Protein AF-A0A2N0NBE6-F1 (afdb_monomer_lite)

Organism: NCBI:txid588596

Structure (mmCIF, N/CA/C/O backbone):
data_AF-A0A2N0NBE6-F1
#
_entry.id   AF-A0A2N0NBE6-F1
#
loop_
_atom_site.group_PDB
_atom_site.id
_atom_site.type_symbol
_atom_site.label_atom_id
_atom_site.label_alt_id
_atom_site.label_comp_id
_atom_site.label_asym_id
_atom_site.label_entity_id
_atom_site.label_seq_id
_atom_site.pdbx_PDB_ins_code
_atom_site.Cartn_x
_atom_site.Cartn_y
_atom_site.Cartn_z
_atom_site.occupancy
_atom_site.B_iso_or_equiv
_atom_site.auth_seq_id
_atom_site.auth_comp_id
_atom_site.auth_asym_id
_atom_site.auth_atom_id
_atom_site.pdbx_PDB_model_num
ATOM 1 N N . TRP A 1 1 ? -56.245 32.151 -1.842 1.00 55.09 1 TRP A N 1
ATOM 2 C CA . TRP A 1 1 ? -55.020 32.240 -1.027 1.00 55.09 1 TRP A CA 1
ATOM 3 C C . TRP A 1 1 ? -55.234 31.668 0.376 1.00 55.09 1 TRP A C 1
ATOM 5 O O . TRP A 1 1 ? -54.291 31.136 0.942 1.00 55.09 1 TRP A O 1
ATOM 15 N N . ASP A 1 2 ? -56.471 31.630 0.877 1.00 57.97 2 ASP A N 1
ATOM 16 C CA . ASP A 1 2 ? -56.787 31.222 2.257 1.00 57.97 2 ASP A CA 1
ATOM 17 C C . ASP A 1 2 ? -56.688 29.707 2.532 1.00 57.97 2 ASP A C 1
ATOM 19 O O . ASP A 1 2 ? -56.207 29.303 3.587 1.00 57.97 2 ASP A O 1
ATOM 23 N N . ASN A 1 3 ? -57.021 28.839 1.566 1.00 59.44 3 ASN A N 1
ATOM 24 C CA . ASN A 1 3 ? -56.965 27.377 1.765 1.00 59.44 3 ASN A CA 1
ATOM 25 C C . ASN A 1 3 ? -55.549 26.819 1.984 1.00 59.44 3 ASN A C 1
ATOM 27 O O . ASN A 1 3 ? -55.383 25.810 2.666 1.00 59.44 3 ASN A O 1
ATOM 31 N N . LEU A 1 4 ? -54.524 27.461 1.416 1.00 58.97 4 LEU A N 1
ATOM 32 C CA . LEU A 1 4 ? -53.134 27.021 1.575 1.00 58.97 4 LEU A CA 1
ATOM 33 C C . LEU A 1 4 ? -52.609 27.318 2.982 1.00 58.97 4 LEU A C 1
ATOM 35 O O . LEU A 1 4 ? -51.842 26.528 3.526 1.00 58.97 4 LEU A O 1
ATOM 39 N N . ILE A 1 5 ? -53.061 28.424 3.578 1.00 62.53 5 ILE A N 1
ATOM 40 C CA . ILE A 1 5 ? -52.686 28.826 4.935 1.00 62.53 5 ILE A CA 1
ATOM 41 C C . ILE A 1 5 ? -53.321 27.868 5.947 1.00 62.53 5 ILE A C 1
ATOM 43 O O . ILE A 1 5 ? -52.608 27.339 6.791 1.00 62.53 5 ILE A O 1
ATOM 47 N N . TYR A 1 6 ? -54.613 27.548 5.812 1.00 63.75 6 TYR A N 1
ATOM 48 C CA . TYR A 1 6 ? -55.282 26.581 6.696 1.00 63.75 6 TYR A CA 1
ATOM 49 C C . TYR A 1 6 ? -54.672 25.175 6.624 1.00 63.75 6 TYR A C 1
ATOM 51 O O . TYR A 1 6 ? -54.456 24.543 7.657 1.00 63.75 6 TYR A O 1
ATOM 59 N N . LEU A 1 7 ? -54.333 24.695 5.421 1.00 63.97 7 LEU A N 1
ATOM 60 C CA . LEU A 1 7 ? -53.649 23.408 5.250 1.00 63.97 7 LEU A CA 1
ATOM 61 C C . LEU A 1 7 ? -52.242 23.406 5.859 1.00 63.97 7 LEU A C 1
ATOM 63 O O . LEU A 1 7 ? -51.837 22.403 6.445 1.00 63.97 7 LEU A O 1
ATOM 67 N N . ALA A 1 8 ? -51.498 24.507 5.726 1.00 62.75 8 ALA A N 1
ATOM 68 C CA . ALA A 1 8 ? -50.162 24.632 6.298 1.00 62.75 8 ALA A CA 1
ATOM 69 C C . ALA A 1 8 ? -50.202 24.699 7.832 1.00 62.75 8 ALA A C 1
ATOM 71 O O . ALA A 1 8 ? -49.476 23.952 8.486 1.00 62.75 8 ALA A O 1
ATOM 72 N N . VAL A 1 9 ? -51.082 25.529 8.401 1.00 63.19 9 VAL A N 1
ATOM 73 C CA . VAL A 1 9 ? -51.250 25.682 9.856 1.00 63.19 9 VAL A CA 1
ATOM 74 C C . VAL A 1 9 ? -51.714 24.366 10.483 1.00 63.19 9 VAL A C 1
ATOM 76 O O . VAL A 1 9 ? -51.070 23.887 11.411 1.00 63.19 9 VAL A O 1
ATOM 79 N N . GLY A 1 10 ? -52.719 23.701 9.901 1.00 65.44 10 GLY A N 1
ATOM 80 C CA . GLY A 1 10 ? -53.188 22.402 10.392 1.00 65.44 10 GLY A CA 1
ATOM 81 C C . GLY A 1 10 ? -52.125 21.296 10.316 1.00 65.44 10 GLY A C 1
ATOM 82 O O . GLY A 1 10 ? -52.051 20.448 11.202 1.00 65.44 10 GLY A O 1
ATOM 83 N N . ARG A 1 11 ? -51.243 21.311 9.302 1.00 63.62 11 ARG A N 1
ATOM 84 C CA . ARG A 1 11 ? -50.106 20.373 9.225 1.00 63.62 11 ARG A CA 1
ATOM 85 C C . ARG A 1 11 ? -49.044 20.643 10.285 1.00 63.62 11 ARG A C 1
ATOM 87 O O . ARG A 1 11 ? -48.498 19.687 10.824 1.00 63.62 11 ARG A O 1
ATOM 94 N N . VAL A 1 12 ? -48.728 21.907 10.562 1.00 66.88 12 VAL A N 1
ATOM 95 C CA . VAL A 1 12 ? -47.749 22.285 11.595 1.00 66.88 12 VAL A CA 1
ATOM 96 C C . VAL A 1 12 ? -48.272 21.924 12.984 1.00 66.88 12 VAL A C 1
ATOM 98 O O . VAL A 1 12 ? -47.541 21.313 13.761 1.00 66.88 12 VAL A O 1
ATOM 101 N N . GLU A 1 13 ? -49.544 22.213 13.264 1.00 62.75 13 GLU A N 1
ATOM 102 C CA . GLU A 1 13 ? -50.209 21.802 14.505 1.00 62.75 13 GLU A CA 1
ATOM 103 C C . GLU A 1 13 ? -50.207 20.277 14.656 1.00 62.75 13 GLU A C 1
ATOM 105 O O . GLU A 1 13 ? -49.794 19.766 15.695 1.00 62.75 13 GLU A O 1
ATOM 110 N N . TYR A 1 14 ? -50.553 19.534 13.601 1.00 64.81 14 TYR A N 1
ATOM 111 C CA . TYR A 1 14 ? -50.513 18.071 13.617 1.00 64.81 14 TYR A CA 1
ATOM 112 C C . TYR A 1 14 ? -49.096 17.521 13.850 1.00 64.81 14 TYR A C 1
ATOM 114 O O . TYR A 1 14 ? -48.904 16.641 14.683 1.00 64.81 14 TYR A O 1
ATOM 122 N N . LEU A 1 15 ? -48.077 18.069 13.176 1.00 64.56 15 LEU A N 1
ATOM 123 C CA . LEU A 1 15 ? -46.676 17.677 13.375 1.00 64.56 15 LEU A CA 1
ATOM 124 C C . LEU A 1 15 ? -46.182 17.981 14.796 1.00 64.56 15 LEU A C 1
ATOM 126 O O . LEU A 1 15 ? -45.394 17.208 15.333 1.00 64.56 15 LEU A O 1
ATOM 130 N N . SER A 1 16 ? -46.655 19.068 15.413 1.00 65.69 16 SER A N 1
ATOM 131 C CA . SER A 1 16 ? -46.309 19.428 16.796 1.00 65.69 16 SER A CA 1
ATOM 132 C C . SER A 1 16 ? -46.917 18.490 17.846 1.00 65.69 16 SER A C 1
ATOM 134 O O . SER A 1 16 ? -46.427 18.430 18.971 1.00 65.69 16 SER A O 1
ATOM 136 N N . GLN A 1 17 ? -47.951 17.730 17.469 1.00 71.19 17 GLN A N 1
ATOM 137 C CA . GLN A 1 17 ? -48.594 16.714 18.306 1.00 71.19 17 GLN A CA 1
ATOM 138 C C . GLN A 1 17 ? -47.970 15.320 18.140 1.00 71.19 17 GLN A C 1
ATOM 140 O O . GLN A 1 17 ? -48.243 14.427 18.942 1.00 71.19 17 GLN A O 1
ATOM 145 N N . LEU A 1 18 ? -47.135 15.107 17.116 1.00 73.31 18 LEU A N 1
ATOM 146 C CA . LEU A 1 18 ? -46.426 13.844 16.941 1.00 73.31 18 LEU A CA 1
ATOM 147 C C . LEU A 1 18 ? -45.280 13.750 17.950 1.00 73.31 18 LEU A C 1
ATOM 149 O O . LEU A 1 18 ? -44.370 14.579 17.973 1.00 73.31 18 LEU A O 1
ATOM 153 N N . ILE A 1 19 ? -45.291 12.690 18.755 1.00 72.50 19 ILE A N 1
ATOM 154 C CA . ILE A 1 19 ? -44.153 12.337 19.600 1.00 72.50 19 ILE A CA 1
ATOM 155 C C . ILE A 1 19 ? -42.988 11.993 18.669 1.00 72.50 19 ILE A C 1
ATOM 157 O O . ILE A 1 19 ? -43.085 11.067 17.859 1.00 72.50 19 ILE A O 1
ATOM 161 N N . ARG A 1 20 ? -41.876 12.729 18.780 1.00 69.75 20 ARG A N 1
ATOM 162 C CA . ARG A 1 20 ? -40.614 12.307 18.168 1.00 69.75 20 ARG A CA 1
ATOM 163 C C . ARG A 1 20 ? -40.188 11.010 18.840 1.00 69.75 20 ARG A C 1
ATOM 165 O O . ARG A 1 20 ? -39.682 11.022 19.955 1.00 69.75 20 ARG A O 1
ATOM 172 N N . VAL A 1 21 ? -40.419 9.893 18.161 1.00 73.69 21 VAL A N 1
ATOM 173 C CA . VAL A 1 21 ? -39.793 8.628 18.531 1.00 73.69 21 VAL A CA 1
ATOM 174 C C . VAL A 1 21 ? -38.334 8.751 18.118 1.00 73.69 21 VAL A C 1
ATOM 176 O O . VAL A 1 21 ? -38.013 8.744 16.929 1.00 73.69 21 VAL A O 1
ATOM 179 N N . GLU A 1 22 ? -37.458 8.949 19.096 1.00 75.00 22 GLU A N 1
ATOM 180 C CA . GLU A 1 22 ? -36.026 8.836 18.859 1.00 75.00 22 GLU A CA 1
ATOM 181 C C . GLU A 1 22 ? -35.717 7.373 18.542 1.00 75.00 22 GLU A C 1
ATOM 183 O O . GLU A 1 22 ? -36.216 6.458 19.205 1.00 75.00 22 GLU A O 1
ATOM 188 N N . ALA A 1 23 ? -34.942 7.145 17.481 1.00 76.31 23 ALA A N 1
ATOM 189 C CA . ALA A 1 23 ? -34.457 5.807 17.194 1.00 76.31 23 ALA A CA 1
ATOM 190 C C . ALA A 1 23 ? -33.684 5.307 18.427 1.00 76.31 23 ALA A C 1
ATOM 192 O O . ALA A 1 23 ? -32.888 6.076 18.977 1.00 76.31 23 ALA A O 1
ATOM 193 N N . PRO A 1 24 ? -33.902 4.054 18.870 1.00 81.38 24 PRO A N 1
ATOM 194 C CA . PRO A 1 24 ? -33.128 3.491 19.963 1.00 81.38 24 PRO A CA 1
ATOM 195 C C . PRO A 1 24 ? -31.635 3.664 19.673 1.00 81.38 24 PRO A C 1
ATOM 197 O O . PRO A 1 24 ? -31.226 3.475 18.519 1.00 81.38 24 PRO A O 1
ATOM 200 N N . PRO A 1 25 ? -30.822 4.028 20.678 1.00 81.94 25 PRO A N 1
ATOM 201 C CA . PRO A 1 25 ? -29.387 4.108 20.481 1.00 81.94 25 PRO A CA 1
ATOM 202 C C . PRO A 1 25 ? -28.888 2.760 19.958 1.00 81.94 25 PRO A C 1
ATOM 204 O O . PRO A 1 25 ? -29.322 1.700 20.419 1.00 81.94 25 PRO A O 1
ATOM 207 N N . LEU A 1 26 ? -28.007 2.814 18.958 1.00 86.19 26 LEU A N 1
ATOM 208 C CA . LEU A 1 26 ? -27.370 1.616 18.428 1.00 86.19 26 LEU A CA 1
ATOM 209 C C . LEU A 1 26 ? -26.670 0.866 19.573 1.00 86.19 26 LEU A C 1
ATOM 211 O O . LEU A 1 26 ? -26.143 1.513 20.484 1.00 86.19 26 LEU A O 1
ATOM 215 N N . PRO A 1 27 ? -26.632 -0.476 19.519 1.00 92.69 27 PRO A N 1
ATOM 216 C CA . PRO A 1 27 ? -25.791 -1.262 20.408 1.00 92.69 27 PRO A CA 1
ATOM 217 C C . PRO A 1 27 ? -24.363 -0.690 20.451 1.00 92.69 27 PRO A C 1
ATOM 219 O O . PRO A 1 27 ? -23.838 -0.321 19.389 1.00 92.69 27 PRO A O 1
ATOM 222 N N . PRO A 1 28 ? -23.736 -0.588 21.639 1.00 90.81 28 PRO A N 1
ATOM 223 C CA . PRO A 1 28 ? -22.398 -0.022 21.787 1.00 90.81 28 PRO A CA 1
ATOM 224 C C . PRO A 1 28 ? -21.367 -0.646 20.843 1.00 90.81 28 PRO A C 1
ATOM 226 O O . PRO A 1 28 ? -20.508 0.066 20.329 1.00 90.81 28 PRO A O 1
ATOM 229 N N . GLU A 1 29 ? -21.489 -1.943 20.566 1.00 92.12 29 GLU A N 1
ATOM 230 C CA . GLU A 1 29 ? -20.608 -2.694 19.672 1.00 92.12 29 GLU A CA 1
ATOM 231 C C . GLU A 1 29 ? -20.680 -2.153 18.234 1.00 92.12 29 GLU A C 1
ATOM 233 O O . GLU A 1 29 ? -19.661 -1.828 17.632 1.00 92.12 29 GLU A O 1
ATOM 238 N N . ILE A 1 30 ? -21.893 -1.941 17.712 1.00 90.69 30 ILE A N 1
ATOM 239 C CA . ILE A 1 30 ? -22.107 -1.421 16.351 1.00 90.69 30 ILE A CA 1
ATOM 240 C C . ILE A 1 30 ? -21.615 0.027 16.241 1.00 90.69 30 ILE A C 1
ATOM 242 O O . ILE A 1 30 ? -21.035 0.427 15.231 1.00 90.69 30 ILE A O 1
ATOM 246 N N . ALA A 1 31 ? -21.833 0.837 17.281 1.00 90.62 31 ALA A N 1
ATOM 247 C CA . ALA A 1 31 ? -21.344 2.212 17.307 1.00 90.62 31 ALA A CA 1
ATOM 248 C C . ALA A 1 31 ? -19.804 2.271 17.280 1.00 90.62 31 ALA A C 1
ATOM 250 O O . ALA A 1 31 ? -19.239 3.102 16.567 1.00 90.62 31 ALA A O 1
ATOM 251 N N . GLN A 1 32 ? -19.134 1.372 18.010 1.00 92.62 32 GLN A N 1
ATOM 252 C CA . GLN A 1 32 ? -17.674 1.255 18.016 1.00 92.62 32 GLN A CA 1
ATOM 253 C C . GLN A 1 32 ? -17.127 0.843 16.645 1.00 92.62 32 GLN A C 1
ATOM 255 O O . GLN A 1 32 ? -16.214 1.497 16.144 1.00 92.62 32 GLN A O 1
ATOM 260 N N . GLU A 1 33 ? -17.725 -0.162 16.000 1.00 92.19 33 GLU A N 1
ATOM 261 C CA . GLU A 1 33 ? -17.330 -0.604 14.655 1.00 92.19 33 GLU A CA 1
ATOM 262 C C . GLU A 1 33 ? -17.442 0.524 13.615 1.00 92.19 33 GLU A C 1
ATOM 264 O O . GLU A 1 33 ? -16.560 0.701 12.770 1.00 92.19 33 GLU A O 1
ATOM 269 N N . ILE A 1 34 ? -18.509 1.330 13.682 1.00 92.19 34 ILE A N 1
ATOM 270 C CA . ILE A 1 34 ? -18.697 2.482 12.789 1.00 92.19 34 ILE A CA 1
ATOM 271 C C . ILE A 1 34 ? -17.597 3.529 13.001 1.00 92.19 34 ILE A C 1
ATOM 273 O O . ILE A 1 34 ? -17.061 4.061 12.024 1.00 92.19 34 ILE A O 1
ATOM 277 N N . GLU A 1 35 ? -17.268 3.849 14.252 1.00 93.06 35 GLU A N 1
ATOM 278 C CA . GLU A 1 35 ? -16.210 4.813 14.568 1.00 93.06 35 GLU A CA 1
ATOM 279 C C . GLU A 1 35 ? -14.826 4.306 14.141 1.00 93.06 35 GLU A C 1
ATOM 281 O O . GLU A 1 35 ? -14.054 5.053 13.533 1.00 93.06 35 GLU A O 1
ATOM 286 N N . GLU A 1 36 ? -14.530 3.023 14.348 1.00 91.31 36 GLU A N 1
ATOM 287 C CA . GLU A 1 36 ? -13.286 2.409 13.884 1.00 91.31 36 GLU A CA 1
ATOM 288 C C . GLU A 1 36 ? -13.178 2.425 12.351 1.00 91.31 36 GLU A C 1
ATOM 290 O O . GLU A 1 36 ? -12.152 2.825 11.795 1.00 91.31 36 GLU A O 1
ATOM 295 N N . ALA A 1 37 ? -14.262 2.108 11.638 1.00 90.62 37 ALA A N 1
ATOM 296 C CA . ALA A 1 37 ? -14.300 2.178 10.180 1.00 90.62 37 ALA A CA 1
ATOM 297 C C . ALA A 1 37 ? -14.097 3.609 9.647 1.00 90.62 37 ALA A C 1
ATOM 299 O O . ALA A 1 37 ? -13.428 3.806 8.625 1.00 90.62 37 ALA A O 1
ATOM 300 N N . LYS A 1 38 ? -14.650 4.626 10.324 1.00 93.31 38 LYS A N 1
ATOM 301 C CA . LYS A 1 38 ? -14.408 6.041 9.990 1.00 93.31 38 LYS A CA 1
ATOM 302 C C . LYS A 1 38 ? -12.947 6.417 10.201 1.00 93.31 38 LYS A C 1
ATOM 304 O O . LYS A 1 38 ? -12.359 7.041 9.318 1.00 93.31 38 LYS A O 1
ATOM 309 N N . LYS A 1 39 ? -12.361 6.016 11.332 1.00 92.69 39 LYS A N 1
ATOM 310 C CA . LYS A 1 39 ? -10.950 6.259 11.643 1.00 92.69 39 LYS A CA 1
ATOM 311 C C . LYS A 1 39 ? -10.038 5.623 10.595 1.00 92.69 39 LYS A C 1
ATOM 313 O O . LYS A 1 39 ? -9.177 6.305 10.051 1.00 92.69 39 LYS A O 1
ATOM 318 N N . ASN A 1 40 ? -10.277 4.363 10.243 1.00 88.88 40 ASN A N 1
ATOM 3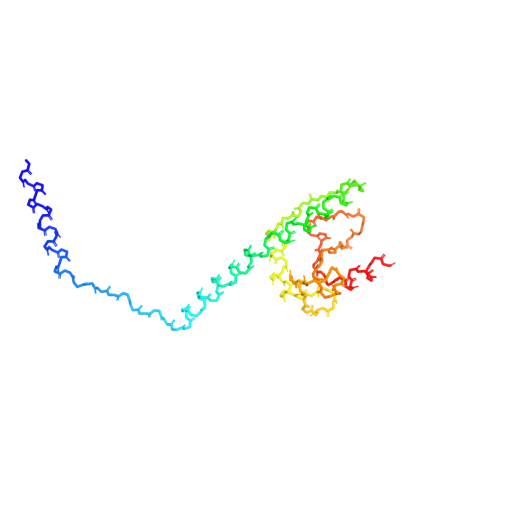19 C CA . ASN A 1 40 ? -9.495 3.654 9.228 1.00 88.88 40 ASN A CA 1
ATOM 320 C C . ASN A 1 40 ? -9.600 4.327 7.855 1.00 88.88 40 ASN A C 1
ATOM 322 O O . ASN A 1 40 ? -8.591 4.521 7.183 1.00 88.88 40 ASN A O 1
ATOM 326 N N . ARG A 1 41 ? -10.801 4.770 7.463 1.00 90.81 41 ARG A N 1
ATOM 327 C CA . ARG A 1 41 ? -10.999 5.540 6.226 1.00 90.81 41 ARG A CA 1
ATOM 328 C C . ARG A 1 41 ? -10.208 6.850 6.228 1.00 90.81 41 ARG A C 1
ATOM 330 O O . ARG A 1 41 ? -9.678 7.242 5.192 1.00 90.81 41 ARG A O 1
ATOM 337 N N . TRP A 1 42 ? -10.167 7.540 7.364 1.00 91.88 42 TRP A N 1
ATOM 338 C CA . TRP A 1 42 ? -9.420 8.785 7.509 1.00 91.88 42 TRP A CA 1
ATOM 339 C C . TRP A 1 42 ? -7.907 8.547 7.408 1.00 91.88 42 TRP A C 1
ATOM 341 O O . TRP A 1 42 ? -7.253 9.212 6.611 1.00 91.88 42 TRP A O 1
ATOM 351 N N . LEU A 1 43 ? -7.382 7.520 8.083 1.00 89.81 43 LEU A N 1
ATOM 352 C CA . LEU A 1 43 ? -5.976 7.112 7.969 1.00 89.81 43 LEU A CA 1
ATOM 353 C C . LEU A 1 43 ? -5.600 6.735 6.527 1.00 89.81 43 LEU A C 1
ATOM 355 O O . LEU A 1 43 ? -4.585 7.183 6.001 1.00 89.81 43 LEU A O 1
ATOM 359 N N . GLU A 1 44 ? -6.438 5.955 5.834 1.00 91.38 44 GLU A N 1
ATOM 360 C CA . GLU A 1 44 ? -6.209 5.634 4.419 1.00 91.38 44 GLU A CA 1
ATOM 361 C C . GLU A 1 44 ? -6.167 6.891 3.545 1.00 91.38 44 GLU A C 1
ATOM 363 O O . GLU A 1 44 ? -5.379 6.949 2.601 1.00 91.38 44 GLU A O 1
ATOM 368 N N . HIS A 1 45 ? -7.005 7.889 3.840 1.00 93.12 45 HIS A N 1
ATOM 369 C CA . HIS A 1 45 ? -7.019 9.162 3.128 1.00 93.12 45 HIS A CA 1
ATOM 370 C C . HIS A 1 45 ? -5.712 9.943 3.330 1.00 93.12 45 HIS A C 1
ATOM 372 O O . HIS A 1 45 ? -5.176 10.466 2.353 1.00 93.12 45 HIS A O 1
ATOM 378 N N . GLU A 1 46 ? -5.170 9.979 4.549 1.00 94.38 46 GLU A N 1
ATOM 379 C CA . GLU A 1 46 ? -3.887 10.632 4.849 1.00 94.38 46 GLU A CA 1
ATOM 380 C C . GLU A 1 46 ? -2.694 9.977 4.148 1.00 94.38 46 GLU A C 1
ATOM 382 O O . GLU A 1 46 ? -1.766 10.668 3.738 1.00 94.38 46 GLU A O 1
ATOM 387 N N . LEU A 1 47 ? -2.740 8.662 3.918 1.00 94.31 47 LEU A N 1
ATOM 388 C CA . LEU A 1 47 ? -1.680 7.941 3.206 1.00 94.31 47 LEU A CA 1
ATOM 389 C C . LEU A 1 47 ? -1.700 8.155 1.684 1.00 94.31 47 LEU A C 1
ATOM 391 O O . LEU A 1 47 ? -0.713 7.860 1.005 1.00 94.31 47 LEU A O 1
ATOM 395 N N . ARG A 1 48 ? -2.803 8.647 1.101 1.00 96.31 48 ARG A N 1
ATOM 396 C CA . ARG A 1 48 ? -2.933 8.776 -0.365 1.00 96.31 48 ARG A CA 1
ATOM 397 C C . ARG A 1 48 ? -1.826 9.621 -1.010 1.00 96.31 48 ARG A C 1
ATOM 399 O O . ARG A 1 48 ? -1.295 9.162 -2.025 1.00 96.31 48 ARG A O 1
ATOM 406 N N . PRO A 1 49 ? -1.451 10.803 -0.482 1.00 96.00 49 PRO A N 1
ATOM 407 C CA . PRO A 1 49 ? -0.395 11.624 -1.070 1.00 96.00 49 PRO A CA 1
ATOM 408 C C . PRO A 1 49 ? 0.968 10.921 -1.071 1.00 96.00 49 PRO A C 1
ATOM 410 O O . PRO A 1 49 ? 1.612 10.851 -2.117 1.00 96.00 49 PRO A O 1
ATOM 413 N N . SER A 1 50 ? 1.371 10.310 0.050 1.00 94.25 50 SER A N 1
ATOM 414 C CA . SER A 1 50 ? 2.673 9.633 0.160 1.00 94.25 50 SER A CA 1
ATOM 415 C C . SER A 1 50 ? 2.766 8.405 -0.754 1.00 94.25 50 SER A C 1
ATOM 417 O O . SER A 1 50 ? 3.805 8.141 -1.370 1.00 94.25 50 SER A O 1
ATOM 419 N N . ILE A 1 51 ? 1.658 7.672 -0.917 1.00 96.62 51 ILE A N 1
ATOM 420 C CA . ILE A 1 51 ? 1.550 6.579 -1.889 1.00 96.62 51 ILE A CA 1
ATOM 421 C C . ILE A 1 51 ? 1.685 7.119 -3.313 1.00 96.62 51 ILE A C 1
ATOM 423 O O . ILE A 1 51 ? 2.473 6.581 -4.095 1.00 96.62 51 ILE A O 1
ATOM 427 N N . GLN A 1 52 ? 0.954 8.183 -3.650 1.00 97.50 52 GLN A N 1
ATOM 428 C CA . GLN A 1 52 ? 0.981 8.783 -4.982 1.00 97.50 52 GLN A CA 1
ATOM 429 C C . GLN A 1 52 ? 2.395 9.233 -5.373 1.00 97.50 52 GLN A C 1
ATOM 431 O O . GLN A 1 52 ? 2.846 8.944 -6.482 1.00 97.50 52 GLN A O 1
ATOM 436 N N . GLU A 1 53 ? 3.128 9.872 -4.462 1.00 95.75 53 GLU A N 1
ATOM 437 C CA . GLU A 1 53 ? 4.515 10.288 -4.688 1.00 95.75 53 GLU A CA 1
ATOM 438 C C . GLU A 1 53 ? 5.436 9.100 -5.002 1.00 95.75 53 GLU A C 1
ATOM 440 O O . GLU A 1 53 ? 6.204 9.139 -5.972 1.00 95.75 53 GLU A O 1
ATOM 445 N N . LYS A 1 54 ? 5.330 7.994 -4.244 1.00 95.50 54 LYS A N 1
ATOM 446 C CA . LYS A 1 54 ? 6.102 6.778 -4.553 1.00 95.50 54 LYS A CA 1
ATOM 447 C C . LYS A 1 54 ? 5.741 6.212 -5.924 1.00 95.50 54 LYS A C 1
ATOM 449 O O . LYS A 1 54 ? 6.651 5.819 -6.656 1.00 95.50 54 LYS A O 1
ATOM 454 N N . LEU A 1 55 ? 4.455 6.171 -6.276 1.00 97.38 55 LEU A N 1
ATOM 455 C CA . LEU A 1 55 ? 3.994 5.654 -7.567 1.00 97.38 55 LEU A CA 1
ATOM 456 C C . LEU A 1 55 ? 4.543 6.471 -8.738 1.00 97.38 55 LEU A C 1
ATOM 458 O O . LEU A 1 55 ? 5.048 5.880 -9.689 1.00 97.38 55 LEU A O 1
ATOM 462 N N . VAL A 1 56 ? 4.545 7.804 -8.646 1.00 97.62 56 VAL A N 1
ATOM 463 C CA . VAL A 1 56 ? 5.137 8.676 -9.676 1.00 97.62 56 VAL A CA 1
ATOM 464 C C . VAL A 1 56 ? 6.623 8.368 -9.875 1.00 97.62 56 VAL A C 1
ATOM 466 O O . VAL A 1 56 ? 7.092 8.271 -11.010 1.00 97.62 56 VAL A O 1
ATOM 469 N N . ARG A 1 57 ? 7.365 8.137 -8.786 1.00 95.62 57 ARG A N 1
ATOM 470 C CA . ARG A 1 57 ? 8.781 7.754 -8.858 1.00 95.62 57 ARG A CA 1
ATOM 471 C C . ARG A 1 57 ? 8.983 6.399 -9.543 1.00 95.62 57 ARG A C 1
ATOM 473 O O . ARG A 1 57 ? 9.876 6.276 -10.378 1.00 95.62 57 ARG A O 1
ATOM 480 N N . TYR A 1 58 ? 8.183 5.387 -9.205 1.00 95.81 58 TYR A N 1
ATOM 481 C CA . TYR A 1 58 ? 8.269 4.070 -9.848 1.00 95.81 58 TYR A CA 1
ATOM 482 C C . TYR A 1 58 ? 7.887 4.128 -11.331 1.00 95.81 58 TYR A C 1
ATOM 484 O O . TYR A 1 58 ? 8.581 3.545 -12.159 1.00 95.81 58 TYR A O 1
ATOM 492 N N . MET A 1 59 ? 6.855 4.901 -11.672 1.00 96.88 59 MET A N 1
ATOM 493 C CA . MET A 1 59 ? 6.442 5.153 -13.051 1.00 96.88 59 MET A CA 1
ATOM 494 C C . MET A 1 59 ? 7.568 5.788 -13.874 1.00 96.88 59 MET A C 1
ATOM 496 O O . MET A 1 59 ? 7.812 5.366 -15.001 1.00 96.88 59 MET A O 1
ATOM 500 N N . GLY A 1 60 ? 8.293 6.763 -13.311 1.00 96.75 60 GLY A N 1
ATOM 501 C CA . GLY A 1 60 ? 9.477 7.341 -13.952 1.00 96.75 60 GLY A CA 1
ATOM 502 C C . GLY A 1 60 ? 10.558 6.292 -14.236 1.00 96.75 60 GLY A C 1
ATOM 503 O O . GLY A 1 60 ? 11.011 6.171 -15.372 1.00 96.75 60 GLY A O 1
ATOM 504 N N . GLN A 1 61 ? 10.897 5.473 -13.234 1.00 93.50 61 GLN A N 1
ATOM 505 C CA . GLN A 1 61 ? 11.910 4.413 -13.359 1.00 93.50 61 GLN A CA 1
ATOM 506 C C . GLN A 1 61 ? 11.551 3.353 -14.408 1.00 93.50 61 GLN A C 1
ATOM 508 O O . GLN A 1 61 ? 12.429 2.853 -15.112 1.00 93.50 61 GLN A O 1
ATOM 513 N N . ASP A 1 62 ? 10.276 2.974 -14.492 1.00 95.19 62 ASP A N 1
ATOM 514 C CA . ASP A 1 62 ? 9.810 2.011 -15.486 1.00 95.19 62 ASP A CA 1
ATOM 515 C C . ASP A 1 62 ? 9.780 2.622 -16.882 1.00 95.19 62 ASP A C 1
ATOM 517 O O . ASP A 1 62 ? 10.265 1.995 -17.823 1.00 95.19 62 ASP A O 1
ATOM 521 N N . LYS A 1 63 ? 9.323 3.872 -17.011 1.00 96.31 63 LYS A N 1
ATOM 522 C CA . LYS A 1 63 ? 9.323 4.605 -18.281 1.00 96.31 63 LYS A CA 1
ATOM 523 C C . LYS A 1 63 ? 10.731 4.752 -18.857 1.00 96.31 63 LYS A C 1
ATOM 525 O O . LYS A 1 63 ? 10.923 4.501 -20.043 1.00 96.31 63 LYS A O 1
ATOM 530 N N . GLU A 1 64 ? 11.719 5.095 -18.030 1.00 96.06 64 GLU A N 1
ATOM 531 C CA . GLU A 1 64 ? 13.136 5.162 -18.430 1.00 96.06 64 GLU A CA 1
ATOM 532 C C . GLU A 1 64 ? 13.664 3.824 -18.964 1.00 96.06 64 GLU A C 1
ATOM 534 O O . GLU A 1 64 ? 14.549 3.795 -19.817 1.00 96.06 64 GLU A O 1
ATOM 539 N N . LYS A 1 65 ? 13.108 2.708 -18.483 1.00 93.06 65 LYS A N 1
ATOM 540 C CA . LYS A 1 65 ? 13.488 1.345 -18.880 1.00 93.06 65 LYS A CA 1
ATOM 541 C C . LYS A 1 65 ? 12.548 0.732 -19.920 1.00 93.06 65 LYS A C 1
ATOM 543 O O . LYS A 1 65 ? 12.680 -0.457 -20.203 1.00 93.06 65 LYS A O 1
ATOM 548 N N . GLY A 1 66 ? 11.610 1.509 -20.470 1.00 94.88 66 GLY A N 1
ATOM 549 C CA . GLY A 1 66 ? 10.635 1.047 -21.461 1.00 94.88 66 GLY A CA 1
ATOM 550 C C . GLY A 1 66 ? 9.652 -0.003 -20.933 1.00 94.88 66 GLY A C 1
ATOM 551 O O . GLY A 1 66 ? 9.222 -0.867 -21.691 1.00 94.88 66 GLY A O 1
ATOM 552 N N . ARG A 1 67 ? 9.334 0.027 -19.635 1.00 94.88 67 ARG A N 1
ATOM 553 C CA . ARG A 1 67 ? 8.425 -0.918 -18.973 1.00 94.88 67 ARG A CA 1
ATOM 554 C C . ARG A 1 67 ? 7.048 -0.302 -18.751 1.00 94.88 67 ARG A C 1
ATOM 556 O O . ARG A 1 67 ? 6.922 0.901 -18.538 1.00 94.88 67 ARG A O 1
ATOM 563 N N . GLU A 1 68 ? 6.028 -1.153 -18.773 1.00 95.69 68 GLU A N 1
ATOM 564 C CA . GLU A 1 68 ? 4.641 -0.769 -18.506 1.00 95.69 68 GLU A CA 1
ATOM 565 C C . GLU A 1 68 ? 4.400 -0.431 -17.029 1.00 95.69 68 GLU A C 1
ATOM 567 O O . GLU A 1 68 ? 5.071 -0.954 -16.139 1.00 95.69 68 GLU A O 1
ATOM 572 N N . PHE A 1 69 ? 3.414 0.430 -16.775 1.00 97.31 69 PHE A N 1
ATOM 573 C CA . PHE A 1 69 ? 3.008 0.849 -15.437 1.00 97.31 69 PHE A CA 1
ATOM 574 C C . PHE A 1 69 ? 1.489 1.056 -15.396 1.00 97.31 69 PHE A C 1
ATOM 576 O O . PHE A 1 69 ? 0.965 1.846 -16.180 1.00 97.31 69 PHE A O 1
ATOM 583 N N . ASP A 1 70 ? 0.781 0.386 -14.483 1.00 96.69 70 ASP A N 1
ATOM 584 C CA . ASP A 1 70 ? -0.690 0.486 -14.359 1.00 96.69 70 ASP A CA 1
ATOM 585 C C . ASP A 1 70 ? -1.192 0.579 -12.897 1.00 96.69 70 ASP A C 1
ATOM 587 O O . ASP A 1 70 ? -2.388 0.416 -12.615 1.00 96.69 70 ASP A O 1
ATOM 591 N N . LEU A 1 71 ? -0.283 0.827 -11.945 1.00 97.38 71 LEU A N 1
ATOM 592 C CA . LEU A 1 71 ? -0.633 0.879 -10.528 1.00 97.38 71 LEU A CA 1
ATOM 593 C C . LEU A 1 71 ? -1.410 2.148 -10.180 1.00 97.38 71 LEU A C 1
ATOM 595 O O . LEU A 1 71 ? -1.084 3.252 -10.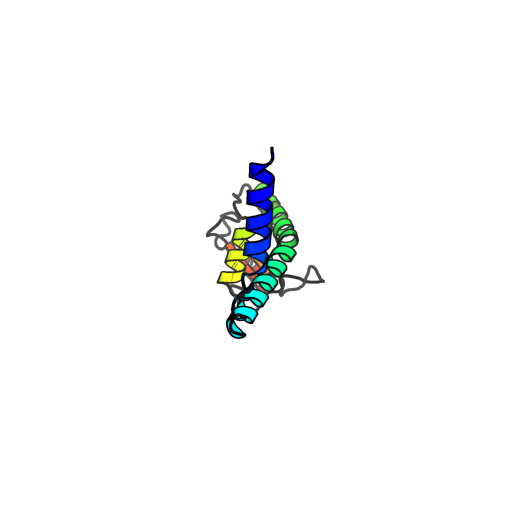614 1.00 97.38 71 LEU A O 1
ATOM 599 N N . THR A 1 72 ? -2.399 1.988 -9.303 1.00 97.62 72 THR A N 1
ATOM 600 C CA . THR A 1 72 ? -3.184 3.084 -8.727 1.00 97.62 72 THR A CA 1
ATOM 601 C C . THR A 1 72 ? -3.048 3.098 -7.208 1.00 97.62 72 THR A C 1
ATOM 603 O O . THR A 1 72 ? -2.755 2.073 -6.589 1.00 97.62 72 THR A O 1
ATOM 606 N N . VAL A 1 73 ? -3.310 4.250 -6.583 1.00 97.50 73 VAL A N 1
ATOM 607 C CA . VAL A 1 73 ? -3.311 4.384 -5.115 1.00 97.50 73 VAL A CA 1
ATOM 608 C C . VAL A 1 73 ? -4.279 3.388 -4.471 1.00 97.50 73 VAL A C 1
ATOM 610 O O . VAL A 1 73 ? -3.914 2.704 -3.519 1.00 97.50 73 VAL A O 1
ATOM 613 N N . ASP A 1 74 ? -5.482 3.232 -5.032 1.00 97.12 74 ASP A N 1
ATOM 614 C CA . ASP A 1 74 ? -6.490 2.301 -4.507 1.00 97.12 74 ASP A CA 1
ATOM 615 C C . ASP A 1 74 ? -6.036 0.838 -4.584 1.00 97.12 74 ASP A C 1
ATOM 617 O O . ASP A 1 74 ? -6.361 0.032 -3.709 1.00 97.12 74 ASP A O 1
ATOM 621 N N . TYR A 1 75 ? -5.248 0.486 -5.604 1.00 97.81 75 TYR A N 1
ATOM 622 C CA . TYR A 1 75 ? -4.666 -0.847 -5.711 1.00 97.81 75 TYR A CA 1
ATOM 623 C C . TYR A 1 75 ? -3.620 -1.086 -4.614 1.00 97.81 75 TYR A C 1
ATOM 625 O O . TYR A 1 75 ? -3.629 -2.142 -3.985 1.00 97.81 75 TYR A O 1
ATOM 633 N N . ILE A 1 76 ? -2.780 -0.091 -4.305 1.00 97.81 76 ILE A N 1
ATOM 634 C CA . ILE A 1 76 ? -1.821 -0.176 -3.191 1.00 97.81 76 ILE A CA 1
ATOM 635 C C . ILE A 1 76 ? -2.536 -0.284 -1.842 1.00 97.81 76 ILE A C 1
ATOM 637 O O . ILE A 1 76 ? -2.169 -1.139 -1.042 1.00 97.81 76 ILE A O 1
ATOM 641 N N . LEU A 1 77 ? -3.579 0.515 -1.595 1.00 96.75 77 LEU A N 1
ATOM 642 C CA . LEU A 1 77 ? -4.392 0.414 -0.373 1.00 96.75 77 LEU A CA 1
ATOM 643 C C . LEU A 1 77 ? -5.094 -0.949 -0.263 1.00 96.75 77 LEU A C 1
ATOM 645 O O . LEU A 1 77 ? -5.266 -1.496 0.824 1.00 96.75 77 LEU A O 1
ATOM 649 N N . THR A 1 78 ? -5.478 -1.543 -1.391 1.00 96.75 78 THR A N 1
ATOM 650 C CA . THR A 1 78 ? -6.033 -2.902 -1.421 1.00 96.75 78 THR A CA 1
ATOM 651 C C . THR A 1 78 ? -4.974 -3.947 -1.072 1.00 96.75 78 THR A C 1
ATOM 653 O O . THR A 1 78 ? -5.232 -4.792 -0.220 1.00 96.75 78 THR A O 1
ATOM 656 N N . LEU A 1 79 ? -3.765 -3.856 -1.637 1.00 97.00 79 LEU A N 1
ATOM 657 C CA . LEU A 1 79 ? -2.648 -4.731 -1.259 1.00 97.00 79 LEU A CA 1
ATOM 658 C C . LEU A 1 79 ? -2.251 -4.568 0.211 1.00 97.00 79 LEU A C 1
ATOM 660 O O . LEU A 1 79 ? -2.004 -5.565 0.878 1.00 97.00 79 LEU A O 1
ATOM 664 N N . LYS A 1 80 ? -2.232 -3.332 0.722 1.00 96.31 80 LYS A N 1
ATOM 665 C CA . LYS A 1 80 ? -1.972 -3.009 2.132 1.00 96.31 80 LYS A CA 1
ATOM 666 C C . LYS A 1 80 ? -2.918 -3.789 3.053 1.00 96.31 80 LYS A C 1
ATOM 668 O O . LYS A 1 80 ? -2.451 -4.490 3.942 1.00 96.31 80 LYS A O 1
ATOM 673 N N . ARG A 1 81 ? -4.226 -3.746 2.764 1.00 94.94 81 ARG A N 1
ATOM 674 C CA . ARG A 1 81 ? -5.261 -4.489 3.505 1.00 94.94 81 ARG A CA 1
ATOM 675 C C . ARG A 1 81 ? -5.112 -6.003 3.381 1.00 94.94 81 ARG A C 1
ATOM 677 O O . ARG A 1 81 ? -5.151 -6.691 4.391 1.00 94.94 81 ARG A O 1
ATOM 684 N N . ILE A 1 82 ? -4.911 -6.518 2.165 1.00 96.25 82 ILE A N 1
ATOM 685 C CA . ILE A 1 82 ? -4.745 -7.964 1.920 1.00 96.25 82 ILE A CA 1
ATOM 686 C C . ILE A 1 82 ? -3.515 -8.515 2.651 1.00 96.25 82 ILE A C 1
ATOM 688 O O . ILE A 1 82 ? -3.537 -9.644 3.128 1.00 96.25 82 ILE A O 1
ATOM 692 N N . GLN A 1 83 ? -2.443 -7.730 2.730 1.00 96.62 83 GLN A N 1
ATOM 693 C CA . GLN A 1 83 ? -1.214 -8.113 3.417 1.00 96.62 83 GLN A CA 1
ATOM 694 C C . GLN A 1 83 ? -1.222 -7.795 4.919 1.00 96.62 83 GLN A C 1
ATOM 696 O O . GLN A 1 83 ? -0.227 -8.077 5.582 1.00 96.62 83 GLN A O 1
ATOM 701 N N . GLU A 1 84 ? -2.295 -7.200 5.452 1.00 96.12 84 GLU A N 1
ATOM 702 C CA . GLU A 1 84 ? -2.393 -6.770 6.854 1.00 96.12 84 GLU A CA 1
ATOM 703 C C . GLU A 1 84 ? -1.184 -5.932 7.299 1.00 96.12 84 GLU A C 1
ATOM 705 O O . GLU A 1 84 ? -0.590 -6.181 8.345 1.00 96.12 84 GLU A O 1
ATOM 710 N N . ASP A 1 85 ? -0.751 -4.993 6.456 1.00 95.56 85 ASP A N 1
ATOM 711 C CA . ASP A 1 85 ? 0.413 -4.127 6.697 1.00 95.56 85 ASP A CA 1
ATOM 712 C C . ASP A 1 85 ? 1.759 -4.852 6.827 1.00 95.56 85 ASP A C 1
ATOM 714 O O . ASP A 1 85 ? 2.789 -4.224 7.071 1.00 95.56 85 ASP A O 1
ATOM 718 N N . LYS A 1 86 ? 1.800 -6.162 6.580 1.00 97.75 86 LYS A N 1
ATOM 719 C CA . LYS A 1 86 ? 3.006 -6.981 6.691 1.00 97.75 86 LYS A CA 1
ATOM 720 C C . LYS A 1 86 ? 3.739 -7.089 5.365 1.00 97.75 86 LYS A C 1
ATOM 722 O O . LYS A 1 86 ? 3.162 -7.122 4.276 1.00 97.75 86 LYS A O 1
ATOM 727 N N . CYS A 1 87 ? 5.058 -7.176 5.455 1.00 97.56 87 CYS A N 1
ATOM 728 C CA . CYS A 1 87 ? 5.924 -7.453 4.323 1.00 97.56 87 CYS A CA 1
ATOM 729 C C . CYS A 1 87 ? 5.605 -8.833 3.741 1.00 97.56 87 CYS A C 1
ATOM 731 O O . CYS A 1 87 ? 5.648 -9.829 4.457 1.00 97.56 87 CYS A O 1
ATOM 733 N N . ALA A 1 88 ? 5.396 -8.919 2.427 1.00 96.94 88 ALA A N 1
ATOM 734 C CA . ALA A 1 88 ? 5.110 -10.185 1.749 1.00 96.94 88 ALA A CA 1
ATOM 735 C C . ALA A 1 88 ? 6.257 -11.217 1.821 1.00 96.94 88 ALA A C 1
ATOM 737 O O . ALA A 1 88 ? 6.060 -12.373 1.460 1.00 96.94 88 ALA A O 1
ATOM 738 N N . LEU A 1 89 ? 7.460 -10.803 2.236 1.00 95.19 89 LEU A N 1
ATOM 739 C CA . LEU A 1 89 ? 8.643 -11.661 2.322 1.00 95.19 89 LEU A CA 1
ATOM 740 C C . LEU A 1 89 ? 8.964 -12.092 3.754 1.00 95.19 89 LEU A C 1
ATOM 742 O O . LEU A 1 89 ? 9.113 -13.281 4.011 1.00 95.19 89 LEU A O 1
ATOM 746 N N . CYS A 1 90 ? 9.084 -11.143 4.685 1.00 96.00 90 CYS A N 1
ATOM 747 C CA . CYS A 1 90 ? 9.455 -11.447 6.071 1.00 96.00 90 CYS A CA 1
ATOM 748 C C . CYS A 1 90 ? 8.272 -11.491 7.045 1.00 96.00 90 CYS A C 1
ATOM 750 O O . CYS A 1 90 ? 8.480 -11.826 8.205 1.00 96.00 90 CYS A O 1
ATOM 752 N N . LEU A 1 91 ? 7.058 -11.141 6.601 1.00 96.75 91 LEU A N 1
ATOM 753 C CA . LEU A 1 91 ? 5.827 -11.097 7.406 1.00 96.75 91 LEU A CA 1
ATOM 754 C C . LEU A 1 91 ? 5.858 -10.119 8.596 1.00 96.75 91 LEU A C 1
ATOM 756 O O . LEU A 1 91 ? 4.938 -10.108 9.409 1.00 96.75 91 LEU A O 1
ATOM 760 N N . ILE A 1 92 ? 6.886 -9.274 8.678 1.00 96.56 92 ILE A N 1
ATOM 761 C CA . ILE A 1 92 ? 7.002 -8.204 9.672 1.00 96.56 92 ILE A CA 1
ATOM 762 C C . ILE A 1 92 ? 6.192 -6.995 9.200 1.00 96.56 92 ILE A C 1
ATOM 764 O O . ILE A 1 92 ? 6.183 -6.678 8.006 1.00 96.56 92 ILE A O 1
ATOM 768 N N . GLU A 1 93 ? 5.537 -6.323 10.142 1.00 97.12 93 GLU A N 1
ATOM 769 C CA . GLU A 1 93 ? 4.801 -5.081 9.917 1.00 97.12 93 GLU A CA 1
ATOM 770 C C . GLU A 1 93 ? 5.693 -4.000 9.284 1.00 97.12 93 GLU A C 1
ATOM 772 O O . GLU A 1 93 ? 6.834 -3.768 9.695 1.00 97.12 93 GLU A O 1
ATOM 777 N N . MET A 1 94 ? 5.179 -3.366 8.233 1.00 96.38 94 MET A N 1
ATOM 778 C CA . MET A 1 94 ? 5.855 -2.311 7.489 1.00 96.38 94 MET A CA 1
ATOM 779 C C . MET A 1 94 ? 5.370 -0.943 7.941 1.00 96.38 94 MET A C 1
ATOM 781 O O . MET A 1 94 ? 4.186 -0.726 8.185 1.00 96.38 94 MET A O 1
ATOM 785 N N . LYS A 1 95 ? 6.274 0.032 7.915 1.00 95.56 95 LYS A N 1
ATOM 786 C CA . LYS A 1 95 ? 5.924 1.424 8.176 1.00 95.56 95 LYS A CA 1
ATOM 787 C C . LYS A 1 95 ? 5.428 2.115 6.915 1.00 95.56 95 LYS A C 1
ATOM 789 O O . LYS A 1 95 ? 6.150 2.171 5.917 1.00 95.56 95 LYS A O 1
ATOM 794 N N . PHE A 1 96 ? 4.218 2.668 6.975 1.00 93.75 96 PHE A N 1
ATOM 795 C CA . PHE A 1 96 ? 3.644 3.518 5.924 1.00 93.75 96 PHE A CA 1
ATOM 796 C C . PHE A 1 96 ? 3.978 5.004 6.078 1.00 93.75 96 PHE A C 1
ATOM 798 O O . PHE A 1 96 ? 3.859 5.753 5.112 1.00 93.75 96 PHE A O 1
ATOM 805 N N . GLU A 1 97 ? 4.496 5.375 7.243 1.00 91.19 9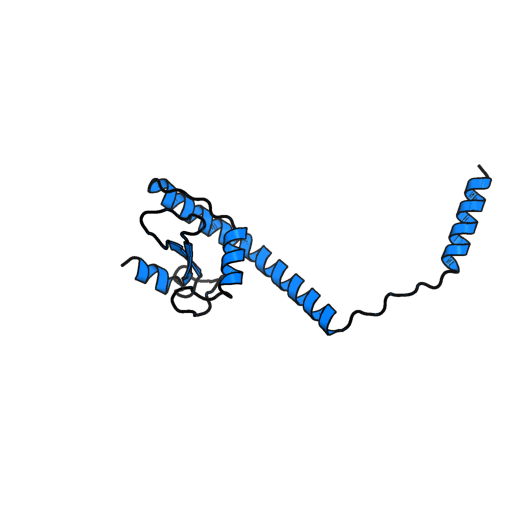7 GLU A N 1
ATOM 806 C CA . GLU A 1 97 ? 5.016 6.694 7.582 1.00 91.19 97 GLU A CA 1
ATOM 807 C C . GLU A 1 97 ? 6.384 6.506 8.241 1.00 91.19 97 GLU A C 1
ATOM 809 O O . GLU A 1 97 ? 6.573 5.590 9.044 1.00 91.19 97 GLU A O 1
ATOM 814 N N . TRP A 1 98 ? 7.366 7.314 7.857 1.00 91.50 98 TRP A N 1
ATOM 815 C CA . TRP A 1 98 ? 8.729 7.220 8.374 1.00 91.50 98 TRP A CA 1
ATOM 816 C C . TRP A 1 98 ? 9.406 8.589 8.306 1.00 91.50 98 TRP A C 1
ATOM 818 O O . TRP A 1 98 ? 9.184 9.348 7.364 1.00 91.50 98 TRP A O 1
ATOM 828 N N . ASP A 1 99 ? 10.279 8.873 9.270 1.00 87.94 99 ASP A N 1
ATOM 829 C CA . ASP A 1 99 ? 10.996 10.153 9.331 1.00 87.94 99 ASP A CA 1
ATOM 830 C C . ASP A 1 99 ? 12.251 10.166 8.451 1.00 87.94 99 ASP A C 1
ATOM 832 O O . ASP A 1 99 ? 12.661 11.206 7.942 1.00 87.94 99 ASP A O 1
ATOM 836 N N . GLN A 1 100 ? 12.887 9.000 8.288 1.00 90.56 100 GLN A N 1
ATOM 837 C CA . GLN A 1 100 ? 14.194 8.870 7.643 1.00 90.56 100 GLN A CA 1
ATOM 838 C C . GLN A 1 100 ? 14.091 8.083 6.330 1.00 90.56 100 GLN A C 1
ATOM 840 O O . GLN A 1 100 ? 13.601 6.948 6.347 1.00 90.56 100 GLN A O 1
ATOM 845 N N . PRO A 1 101 ? 14.572 8.619 5.192 1.00 85.81 101 PRO A N 1
ATOM 846 C CA . PRO A 1 101 ? 14.493 7.951 3.890 1.00 85.81 101 PRO A CA 1
ATOM 847 C C . PRO A 1 101 ? 15.122 6.551 3.843 1.00 85.81 101 PRO A C 1
ATOM 849 O O . PRO A 1 101 ? 14.743 5.740 2.996 1.00 85.81 101 PRO A O 1
ATOM 852 N N . GLU A 1 102 ? 16.059 6.246 4.740 1.00 88.81 102 GLU A N 1
ATOM 853 C CA . GLU A 1 102 ? 16.769 4.970 4.833 1.00 88.81 102 GLU A CA 1
ATOM 854 C C . GLU A 1 102 ? 16.120 3.959 5.789 1.00 88.81 102 GLU A C 1
ATOM 856 O O . GLU A 1 102 ? 16.673 2.867 5.949 1.00 88.81 102 GLU A O 1
ATOM 861 N N . ASP A 1 103 ? 14.965 4.265 6.400 1.00 93.69 103 ASP A N 1
ATOM 862 C CA . ASP A 1 103 ? 14.294 3.329 7.309 1.00 93.69 103 ASP A CA 1
ATOM 863 C C . ASP A 1 103 ? 13.999 2.008 6.581 1.00 93.69 103 ASP A C 1
ATOM 865 O O . ASP A 1 103 ? 13.216 1.947 5.631 1.00 93.69 103 ASP A O 1
ATOM 869 N N . ILE A 1 104 ? 14.651 0.937 7.037 1.00 94.31 104 ILE A N 1
ATOM 870 C CA . ILE A 1 104 ? 14.593 -0.404 6.452 1.00 94.31 104 ILE A CA 1
ATOM 871 C C . ILE A 1 104 ? 13.207 -1.054 6.555 1.00 94.31 104 ILE A C 1
ATOM 873 O O . ILE A 1 104 ? 12.901 -1.967 5.784 1.00 94.31 104 ILE A O 1
ATOM 877 N N . SER A 1 105 ? 12.382 -0.587 7.493 1.00 94.88 105 SER A N 1
ATOM 878 C CA . SER A 1 105 ? 11.024 -1.074 7.738 1.00 94.88 105 SER A CA 1
ATOM 879 C C . SER A 1 105 ? 9.973 -0.355 6.892 1.00 94.88 105 SER A C 1
ATOM 881 O O . SER A 1 105 ? 8.830 -0.810 6.838 1.00 94.88 105 SER A O 1
ATOM 883 N N . GLN A 1 106 ? 10.344 0.720 6.183 1.00 96.38 106 GLN A N 1
ATOM 884 C CA . GLN A 1 106 ? 9.403 1.423 5.316 1.00 96.38 106 GLN A CA 1
ATOM 885 C C . GLN A 1 106 ? 8.863 0.495 4.223 1.00 96.38 106 GLN A C 1
ATOM 887 O O . GLN A 1 106 ? 9.595 -0.325 3.653 1.00 96.38 106 GLN A O 1
ATOM 892 N N . TRP A 1 107 ? 7.594 0.672 3.874 1.00 96.88 107 TRP A N 1
ATOM 893 C CA . TRP A 1 107 ? 6.983 -0.050 2.766 1.00 96.88 107 TRP A CA 1
ATOM 894 C C . TRP A 1 107 ? 7.587 0.362 1.418 1.00 96.88 107 TRP A C 1
ATOM 896 O O . TRP A 1 107 ? 7.966 1.514 1.173 1.00 96.88 107 TRP A O 1
ATOM 906 N N . THR A 1 108 ? 7.642 -0.586 0.497 1.00 96.38 108 THR A N 1
ATOM 907 C CA . THR A 1 108 ? 8.052 -0.388 -0.892 1.00 96.38 108 THR A CA 1
ATOM 908 C C . THR A 1 108 ? 7.220 -1.286 -1.799 1.00 96.38 108 THR A C 1
ATOM 910 O O . THR A 1 108 ? 6.661 -2.283 -1.341 1.00 96.38 108 THR A O 1
ATOM 913 N N . VAL A 1 109 ? 7.155 -0.946 -3.087 1.00 96.69 109 VAL A N 1
ATOM 914 C CA . VAL A 1 109 ? 6.588 -1.830 -4.109 1.00 96.69 109 VAL A CA 1
ATOM 915 C C . VAL A 1 109 ? 7.736 -2.627 -4.727 1.00 96.69 109 VAL A C 1
ATOM 917 O O . VAL A 1 109 ? 8.685 -2.046 -5.260 1.00 96.69 109 VAL A O 1
ATOM 920 N N . ASP A 1 110 ? 7.684 -3.948 -4.591 1.00 95.25 110 ASP A N 1
ATOM 921 C CA . ASP A 1 110 ? 8.639 -4.884 -5.184 1.00 95.25 110 ASP A CA 1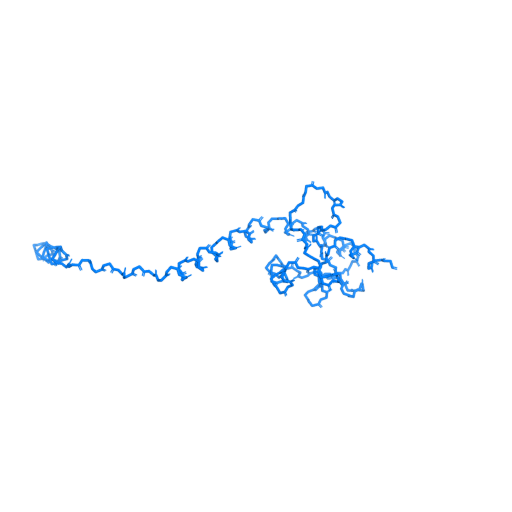
ATOM 922 C C . ASP A 1 110 ? 7.997 -5.596 -6.374 1.00 95.25 110 ASP A C 1
ATOM 924 O O . ASP A 1 110 ? 6.808 -5.927 -6.352 1.00 95.25 110 ASP A O 1
ATOM 928 N N . ARG A 1 111 ? 8.793 -5.815 -7.421 1.00 94.44 111 ARG A N 1
ATOM 929 C CA . ARG A 1 111 ? 8.348 -6.491 -8.641 1.00 94.44 111 ARG A CA 1
ATOM 930 C C . ARG A 1 111 ? 8.602 -7.977 -8.479 1.00 94.44 111 ARG A C 1
ATOM 932 O O . ARG A 1 111 ? 9.716 -8.376 -8.158 1.00 94.44 111 ARG A O 1
ATOM 939 N N . ILE A 1 112 ? 7.585 -8.787 -8.743 1.00 93.88 112 ILE A N 1
ATOM 940 C CA . ILE A 1 112 ? 7.696 -10.247 -8.672 1.00 93.88 112 ILE A CA 1
ATOM 941 C C . ILE A 1 112 ? 8.591 -10.737 -9.816 1.00 93.88 112 ILE A C 1
ATOM 943 O O . ILE A 1 112 ? 9.572 -11.441 -9.585 1.00 93.88 112 ILE A O 1
ATOM 947 N N . HIS A 1 113 ? 8.313 -10.288 -11.042 1.00 92.50 113 HIS A N 1
ATOM 948 C CA . HIS A 1 113 ? 9.160 -10.522 -12.206 1.00 92.50 113 HIS A CA 1
ATOM 949 C C . HIS A 1 113 ? 9.877 -9.236 -12.621 1.00 92.50 113 HIS A C 1
ATOM 951 O O . HIS A 1 113 ? 9.262 -8.262 -13.059 1.00 92.50 113 HIS A O 1
ATOM 957 N N . ASN A 1 114 ? 11.209 -9.248 -12.526 1.00 90.81 114 ASN A N 1
ATOM 958 C CA . ASN A 1 114 ? 12.065 -8.093 -12.816 1.00 90.81 114 ASN A CA 1
ATOM 959 C C . ASN A 1 114 ? 12.113 -7.681 -14.299 1.00 90.81 114 ASN A C 1
ATOM 961 O O . ASN A 1 114 ? 12.516 -6.546 -14.590 1.00 90.81 114 ASN A O 1
ATOM 965 N N . SER A 1 115 ? 11.731 -8.580 -15.213 1.00 91.31 115 SER A N 1
ATOM 966 C CA . SER A 1 115 ? 11.602 -8.313 -16.652 1.00 91.31 115 SER A CA 1
ATOM 967 C C . SER A 1 115 ? 10.385 -7.447 -16.981 1.00 91.31 115 SER A C 1
ATOM 969 O O . SER A 1 115 ? 10.414 -6.719 -17.969 1.00 91.31 115 SER A O 1
ATOM 971 N N . LEU A 1 116 ? 9.355 -7.484 -16.135 1.00 93.94 116 LEU A N 1
ATOM 972 C CA . LEU A 1 116 ? 8.132 -6.703 -16.271 1.00 93.94 116 LEU A CA 1
ATOM 973 C C . LEU A 1 116 ? 8.213 -5.413 -15.430 1.00 93.94 116 LEU A C 1
ATOM 975 O O . LEU A 1 116 ? 9.069 -5.256 -14.546 1.00 93.94 116 LEU A O 1
ATOM 979 N N . GLY A 1 117 ? 7.341 -4.455 -15.739 1.00 94.69 117 GLY A N 1
ATOM 980 C CA . GLY A 1 117 ? 7.196 -3.219 -14.968 1.00 94.69 117 GLY A CA 1
ATOM 981 C C . GLY A 1 117 ? 6.338 -3.395 -13.718 1.00 94.69 117 GLY A C 1
ATOM 982 O O . GLY A 1 117 ? 5.924 -4.508 -13.371 1.00 94.69 117 GLY A O 1
ATOM 983 N N . HIS A 1 118 ? 6.077 -2.296 -13.022 1.00 97.00 118 HIS A N 1
ATOM 984 C CA . HIS A 1 118 ? 5.114 -2.263 -11.932 1.00 97.00 118 HIS A CA 1
ATOM 985 C C . HIS A 1 118 ? 3.699 -2.306 -12.516 1.00 97.00 118 HIS A C 1
ATOM 987 O O . HIS A 1 118 ? 3.071 -1.271 -12.739 1.00 97.00 118 HIS A O 1
ATOM 993 N N . ILE A 1 119 ? 3.218 -3.525 -12.764 1.00 97.12 119 ILE A N 1
ATOM 994 C CA . ILE A 1 119 ? 1.856 -3.787 -13.224 1.00 97.12 119 ILE A CA 1
ATOM 995 C C . ILE A 1 119 ? 1.043 -4.586 -12.198 1.00 97.12 119 ILE A C 1
ATOM 997 O O . ILE A 1 119 ? 1.611 -5.327 -11.384 1.00 97.12 119 ILE A O 1
ATOM 1001 N N . LYS A 1 120 ? -0.286 -4.471 -12.226 1.00 97.06 120 LYS A N 1
ATOM 1002 C CA . LYS A 1 120 ? -1.210 -5.262 -11.408 1.00 97.06 120 LYS A CA 1
ATOM 1003 C C . LYS A 1 120 ? -0.934 -6.748 -11.623 1.00 97.06 120 LYS A C 1
ATOM 1005 O O . LYS A 1 120 ? -0.737 -7.212 -12.740 1.00 97.06 120 LYS A O 1
ATOM 1010 N N . GLY A 1 121 ? -0.871 -7.497 -10.527 1.00 95.25 121 GLY A N 1
ATOM 1011 C CA . GLY A 1 121 ? -0.472 -8.908 -10.535 1.00 95.25 121 GLY A CA 1
ATOM 1012 C C . GLY A 1 121 ? 1.040 -9.179 -10.606 1.00 95.25 121 GLY A C 1
ATOM 1013 O O . GLY A 1 121 ? 1.444 -10.286 -10.273 1.00 95.25 121 GLY A O 1
ATOM 1014 N N . ASN A 1 122 ? 1.891 -8.201 -10.945 1.00 96.44 122 ASN A N 1
ATOM 1015 C CA . ASN A 1 122 ? 3.358 -8.352 -10.939 1.00 96.44 122 ASN A CA 1
ATOM 1016 C C .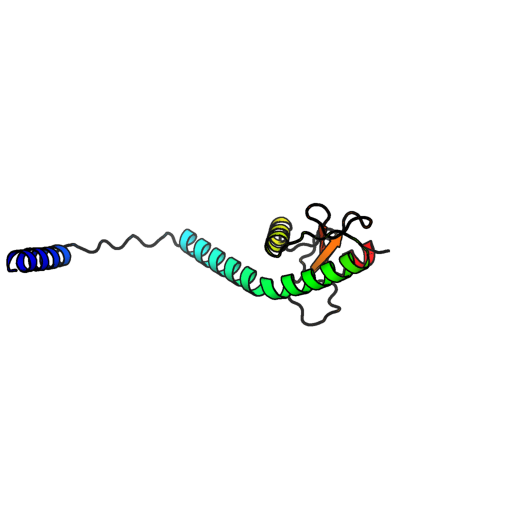 ASN A 1 122 ? 4.041 -7.649 -9.750 1.00 96.44 122 ASN A C 1
ATOM 1018 O O . ASN A 1 122 ? 5.254 -7.432 -9.748 1.00 96.44 122 ASN A O 1
ATOM 1022 N N . VAL A 1 123 ? 3.282 -7.252 -8.732 1.00 97.06 123 VAL A N 1
ATOM 1023 C CA . VAL A 1 123 ? 3.823 -6.499 -7.598 1.00 97.06 123 VAL A CA 1
ATOM 1024 C C . VAL A 1 123 ? 3.350 -7.045 -6.264 1.00 97.06 123 VAL A C 1
ATOM 1026 O O . VAL A 1 123 ? 2.256 -7.594 -6.153 1.00 97.06 123 VAL A O 1
ATOM 1029 N N . ARG A 1 124 ? 4.181 -6.840 -5.245 1.00 96.25 124 ARG A N 1
ATOM 1030 C CA . ARG A 1 124 ? 3.892 -7.117 -3.834 1.00 96.25 124 ARG A CA 1
ATOM 1031 C C . ARG A 1 124 ? 4.434 -5.986 -2.965 1.00 96.25 124 ARG A C 1
ATOM 1033 O O . ARG A 1 124 ? 5.392 -5.314 -3.357 1.00 96.25 124 ARG A O 1
ATOM 1040 N N . LEU A 1 125 ? 3.850 -5.775 -1.787 1.00 97.69 125 LEU A N 1
ATOM 1041 C CA . LEU A 1 125 ? 4.395 -4.815 -0.826 1.00 97.69 125 LEU A CA 1
ATOM 1042 C C . LEU A 1 125 ? 5.440 -5.498 0.056 1.00 97.69 125 LEU A C 1
ATOM 1044 O O . LEU A 1 125 ? 5.199 -6.564 0.628 1.00 97.69 125 LEU A O 1
ATOM 1048 N N . THR A 1 126 ? 6.610 -4.884 0.171 1.00 97.44 126 THR A N 1
ATOM 1049 C CA . THR A 1 126 ? 7.725 -5.402 0.975 1.00 97.44 126 THR A CA 1
ATOM 1050 C C . THR A 1 126 ? 8.373 -4.287 1.772 1.00 97.44 126 THR A C 1
ATOM 1052 O O . THR A 1 126 ? 8.408 -3.143 1.312 1.00 97.44 126 THR A O 1
ATOM 1055 N N . CYS A 1 127 ? 8.971 -4.611 2.918 1.00 97.00 127 CYS A N 1
ATOM 1056 C CA . CYS A 1 127 ? 9.854 -3.666 3.587 1.00 97.00 127 CYS A CA 1
ATOM 1057 C C . CYS A 1 127 ? 11.083 -3.376 2.708 1.00 97.00 127 CYS A C 1
ATOM 1059 O O . CYS A 1 127 ? 11.491 -4.197 1.874 1.00 97.00 127 CYS A O 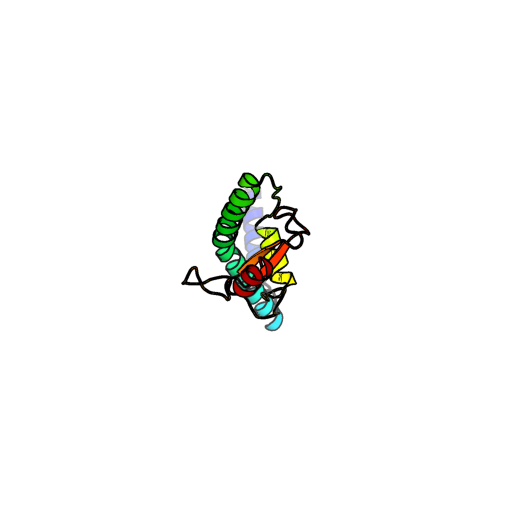1
ATOM 1061 N N . LEU A 1 128 ? 11.681 -2.201 2.888 1.00 95.75 128 LEU A N 1
ATOM 1062 C CA . LEU A 1 128 ? 12.850 -1.778 2.122 1.00 95.75 128 LEU A CA 1
ATOM 1063 C C . LEU A 1 128 ? 14.025 -2.756 2.259 1.00 95.75 128 LEU A C 1
ATOM 1065 O O . LEU A 1 128 ? 14.725 -2.987 1.272 1.00 95.75 128 LEU A O 1
ATOM 1069 N N . LEU A 1 129 ? 14.218 -3.364 3.436 1.00 95.44 129 LEU A N 1
ATOM 1070 C CA . LEU A 1 129 ? 15.249 -4.385 3.652 1.00 95.44 129 LEU A CA 1
ATOM 1071 C C . LEU A 1 129 ? 15.109 -5.552 2.669 1.00 95.44 129 LEU A C 1
ATOM 1073 O O . LEU A 1 129 ? 16.055 -5.892 1.961 1.00 95.44 129 LEU A O 1
ATOM 1077 N N . CYS A 1 130 ? 13.919 -6.151 2.607 1.00 95.56 130 CYS A N 1
ATOM 1078 C CA . CYS A 1 130 ? 13.688 -7.313 1.760 1.00 95.56 130 CYS A CA 1
ATOM 1079 C C . CYS A 1 130 ? 13.742 -6.954 0.271 1.00 95.56 130 CYS A C 1
ATOM 1081 O O . CYS A 1 130 ? 14.324 -7.710 -0.499 1.00 95.56 130 CYS A O 1
ATOM 1083 N N . ASN A 1 131 ? 13.221 -5.789 -0.133 1.00 94.06 131 ASN A N 1
ATOM 1084 C CA . ASN A 1 131 ? 13.315 -5.320 -1.523 1.00 94.06 131 ASN A CA 1
ATOM 1085 C C . ASN A 1 131 ? 14.776 -5.131 -1.962 1.00 94.06 131 ASN A C 1
ATOM 1087 O O . ASN A 1 131 ? 15.153 -5.525 -3.060 1.00 94.06 131 ASN A O 1
ATOM 1091 N N . ARG A 1 132 ? 15.630 -4.563 -1.098 1.00 92.00 132 ARG A N 1
ATOM 1092 C CA . ARG A 1 132 ? 17.065 -4.410 -1.392 1.00 92.00 132 ARG A CA 1
ATOM 1093 C C . ARG A 1 132 ? 17.753 -5.762 -1.573 1.00 92.00 132 ARG A C 1
ATOM 1095 O O . ARG A 1 132 ? 18.514 -5.909 -2.521 1.00 92.00 132 ARG A O 1
ATOM 1102 N N . ASN A 1 133 ? 17.436 -6.739 -0.725 1.00 88.94 133 ASN A N 1
ATOM 1103 C CA . ASN A 1 133 ? 18.010 -8.084 -0.808 1.00 88.94 133 ASN A CA 1
ATOM 1104 C C . ASN A 1 133 ? 17.480 -8.891 -2.004 1.00 88.94 133 ASN A C 1
ATOM 1106 O O . ASN A 1 133 ? 18.193 -9.739 -2.518 1.00 88.94 133 ASN A O 1
ATOM 1110 N N . HIS A 1 134 ? 16.257 -8.619 -2.469 1.00 76.56 134 HIS A N 1
ATOM 1111 C CA . HIS A 1 134 ? 15.660 -9.259 -3.649 1.00 76.56 134 HIS A CA 1
ATOM 1112 C C . HIS A 1 134 ? 16.270 -8.781 -4.980 1.00 76.56 134 HIS A C 1
ATOM 1114 O O . HIS A 1 134 ? 16.105 -9.419 -6.016 1.00 76.56 134 HIS A O 1
ATOM 1120 N N . ARG A 1 135 ? 16.949 -7.627 -4.969 1.00 59.50 135 ARG A N 1
ATOM 1121 C CA . ARG A 1 135 ? 17.619 -7.046 -6.144 1.00 59.50 135 ARG A CA 1
ATOM 1122 C C . ARG A 1 135 ? 19.058 -7.540 -6.333 1.00 59.50 135 ARG A C 1
ATOM 1124 O O . ARG A 1 135 ? 19.692 -7.098 -7.292 1.00 59.50 135 ARG A O 1
ATOM 1131 N N . VAL A 1 136 ? 19.553 -8.381 -5.423 1.00 48.03 136 VAL A N 1
ATOM 1132 C CA . VAL A 1 136 ? 20.844 -9.081 -5.518 1.00 48.03 136 VAL A CA 1
ATOM 1133 C C . VAL A 1 136 ? 20.616 -10.426 -6.192 1.00 48.03 136 VAL A C 1
ATOM 1135 O O . VAL A 1 136 ? 21.389 -10.737 -7.120 1.00 48.03 136 VAL A O 1
#

Radius of gyration: 26.03 Å; chains: 1; bounding box: 78×44×43 Å

Sequence (136 aa):
WDNLIYLAVGRVEYLSQLIRVEAPPLPPEIAQEIEEAKKNRWLEHELRPSIQEKLVRYMGQDKEKGREFDLTVDYILTLKRIQEDKCALCLIEMKFEWDQPEDISQWTVDRIHNSLGHIKGNVRLTCLLCNRNHRV

pLDDT: mean 88.79, std 12.15, range [48.03, 97.81]

Secondary structure (DSSP, 8-state):
-HHHHHHHHHHHHHHHHS---PPPPPPHHHHHHHHHHHHHHHHHHHHHHHHHHHHHHHHHHHHHTT------HHHHHHHHHHTTTB-TTT-PBPBSS-SSTT-TTBEEEEESSTTS-S-TTSEEEEEHHHHHHHT-

Foldseek 3Di:
DPVVVVVVVVVVVVVVPDDPPDDPPDDPVVVVVVVVVVVVVVVLVVLQVVLVVQLVVLVVVQVVVVADADDDSVVVVVLCVVLVCAAPPPRHHADSDDDDPPPQRHKDWAACDPVHGHDVVRTHIHGNVVNVVVVD